Protein AF-A0A432QQ48-F1 (afdb_monomer_lite)

Sequence (81 aa):
MIHKGIMISDGVQLARILDAGSTGMRLFLAGVPPLPVGAELNLECTPARKKSDGKKWYPVNIPCKIVWRDVKNYSYGIVFS

Secondary structure (DSSP, 8-state):
---EEEEETTEEEEEEEEEE-SSEEEEE--SSPPPPTT-EEEEEEPPPPPTT----PPPEEEEEEEEEEETTTTEEEEEE-

Structure (mmCIF, N/CA/C/O backbone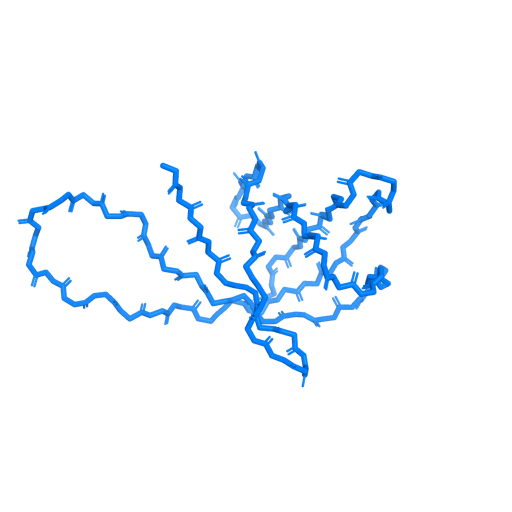):
data_AF-A0A432QQ48-F1
#
_entry.id   AF-A0A432QQ48-F1
#
loop_
_atom_site.group_PDB
_atom_site.id
_atom_site.type_symbol
_atom_site.label_atom_id
_atom_site.label_alt_id
_atom_site.label_comp_id
_atom_site.label_asym_id
_atom_site.label_entity_id
_atom_site.label_seq_id
_atom_site.pdbx_PDB_ins_code
_atom_site.Cartn_x
_atom_site.Cartn_y
_atom_site.Cartn_z
_atom_site.occupancy
_atom_site.B_iso_or_equiv
_atom_site.auth_seq_id
_atom_site.auth_comp_id
_atom_site.auth_asym_id
_atom_site.auth_atom_id
_atom_site.pdbx_PDB_model_num
ATOM 1 N N . MET A 1 1 ? -9.150 17.518 3.393 1.00 34.78 1 MET A N 1
ATOM 2 C CA . MET A 1 1 ? -8.014 16.751 2.843 1.00 34.78 1 MET A CA 1
ATOM 3 C C . MET A 1 1 ? -7.403 15.974 4.005 1.00 34.78 1 MET A C 1
ATOM 5 O O . MET A 1 1 ? -6.928 16.609 4.935 1.00 34.78 1 MET A O 1
ATOM 9 N N . ILE A 1 2 ? -7.571 14.650 4.060 1.00 36.03 2 ILE A N 1
ATOM 10 C CA . ILE A 1 2 ? -7.109 13.820 5.189 1.00 36.03 2 ILE A CA 1
ATOM 11 C C . ILE A 1 2 ? -5.749 13.231 4.798 1.00 36.03 2 ILE A C 1
ATOM 13 O O . ILE A 1 2 ? -5.673 12.523 3.799 1.00 36.03 2 ILE A O 1
ATOM 17 N N . HIS A 1 3 ? -4.705 13.541 5.564 1.00 37.28 3 HIS A N 1
ATOM 18 C CA . HIS A 1 3 ? -3.378 12.929 5.456 1.00 37.28 3 HIS A CA 1
ATOM 19 C C . HIS A 1 3 ? -3.268 11.857 6.552 1.00 37.28 3 HIS A C 1
ATOM 21 O O . HIS A 1 3 ? -3.673 12.134 7.681 1.00 37.28 3 HIS A O 1
ATOM 27 N N . LYS A 1 4 ? -2.787 10.644 6.243 1.00 48.44 4 LYS A N 1
ATOM 28 C CA . LYS A 1 4 ? -2.575 9.569 7.236 1.00 48.44 4 LYS A CA 1
ATOM 29 C C . LYS A 1 4 ? -1.173 8.971 7.072 1.00 48.44 4 LYS A C 1
ATOM 31 O O . LYS A 1 4 ? -0.724 8.789 5.947 1.00 48.44 4 LYS A O 1
ATOM 36 N N . GLY A 1 5 ? -0.471 8.729 8.177 1.00 40.72 5 GLY A N 1
ATOM 37 C CA . GLY A 1 5 ? 0.909 8.233 8.199 1.00 40.72 5 GLY A CA 1
ATOM 38 C C . GLY A 1 5 ? 1.022 6.729 7.941 1.00 40.72 5 GLY A C 1
ATOM 39 O O . GLY A 1 5 ? 0.230 5.939 8.436 1.00 40.72 5 GLY A O 1
ATOM 40 N N . ILE A 1 6 ? 2.020 6.331 7.167 1.00 45.00 6 ILE A N 1
ATOM 41 C CA . ILE A 1 6 ? 2.562 4.978 7.047 1.00 45.00 6 ILE A CA 1
ATOM 42 C C . ILE A 1 6 ? 3.889 4.98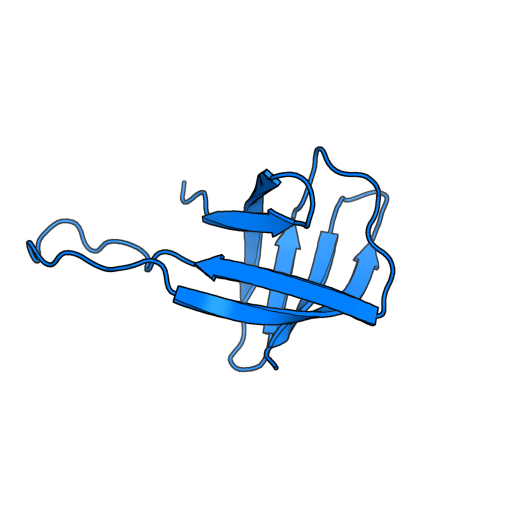5 7.793 1.00 45.00 6 ILE A C 1
ATOM 44 O O . ILE A 1 6 ? 4.758 5.789 7.479 1.00 45.00 6 ILE A O 1
ATOM 48 N N . MET A 1 7 ? 4.071 4.087 8.753 1.00 44.06 7 MET A N 1
ATOM 49 C CA . MET A 1 7 ? 5.376 3.873 9.372 1.00 44.06 7 MET A CA 1
ATOM 50 C C . MET A 1 7 ? 6.172 2.901 8.496 1.00 44.06 7 MET A C 1
ATOM 52 O O . MET A 1 7 ? 5.787 1.743 8.334 1.00 44.06 7 MET A O 1
ATOM 56 N N . ILE A 1 8 ? 7.268 3.377 7.907 1.00 45.62 8 ILE A N 1
ATOM 57 C CA . ILE A 1 8 ? 8.276 2.534 7.246 1.00 45.62 8 ILE A CA 1
ATOM 58 C C . ILE A 1 8 ? 9.513 2.558 8.148 1.00 45.62 8 ILE A C 1
ATOM 60 O O . ILE A 1 8 ? 9.716 3.528 8.865 1.00 45.62 8 ILE A O 1
ATOM 64 N N . SER A 1 9 ? 10.318 1.494 8.132 1.00 41.94 9 SER A N 1
ATOM 65 C CA . SER A 1 9 ? 11.519 1.250 8.958 1.00 41.94 9 SER A CA 1
ATOM 66 C C . SER A 1 9 ? 12.457 2.452 9.220 1.00 41.94 9 SER A C 1
ATOM 68 O O . SER A 1 9 ? 13.204 2.404 10.190 1.00 41.94 9 SER A O 1
ATOM 70 N N . ASP A 1 10 ? 12.393 3.521 8.417 1.00 40.75 10 ASP A N 1
ATOM 71 C CA . ASP A 1 10 ? 13.220 4.733 8.524 1.00 40.75 10 ASP A CA 1
ATOM 72 C C . ASP A 1 10 ? 12.436 6.031 8.866 1.00 40.75 10 ASP A C 1
ATOM 74 O O . ASP A 1 10 ? 12.999 7.124 8.807 1.00 40.75 10 ASP A O 1
ATOM 78 N N . GLY A 1 11 ? 11.144 5.964 9.229 1.00 51.44 11 GLY A N 1
ATOM 79 C CA . GLY A 1 11 ? 10.350 7.129 9.662 1.00 51.44 11 GLY A CA 1
ATOM 80 C C . GLY A 1 11 ? 8.835 7.060 9.388 1.00 51.44 11 GLY A C 1
ATOM 81 O O . GLY A 1 11 ? 8.330 6.154 8.723 1.00 51.44 11 GLY A O 1
ATOM 82 N N . VAL A 1 12 ? 8.091 8.058 9.894 1.00 61.06 12 VAL A N 1
ATOM 83 C CA . VAL A 1 12 ? 6.659 8.259 9.587 1.00 61.06 12 VAL A CA 1
ATOM 84 C C . VAL A 1 12 ? 6.534 8.916 8.209 1.00 61.06 12 VAL A C 1
ATOM 86 O O . VAL A 1 12 ? 6.848 10.095 8.053 1.00 61.06 12 VAL A O 1
ATOM 89 N N . GLN A 1 13 ? 6.014 8.198 7.218 1.00 69.88 13 GLN A N 1
ATOM 90 C CA . GLN A 1 13 ? 5.757 8.713 5.875 1.00 69.88 13 GLN A CA 1
ATOM 91 C C . GLN A 1 13 ? 4.260 8.873 5.615 1.00 69.88 13 GLN A C 1
ATOM 93 O O . GLN A 1 13 ? 3.512 7.906 5.615 1.00 69.88 13 GLN A O 1
ATOM 98 N N . LEU A 1 14 ? 3.781 10.080 5.322 1.00 70.62 14 LEU A N 1
ATOM 99 C CA . LEU A 1 14 ? 2.365 10.280 4.996 1.00 70.62 14 LEU A CA 1
ATOM 100 C C . LEU A 1 14 ? 1.995 9.616 3.659 1.00 70.62 14 LEU A C 1
ATOM 102 O O . LEU A 1 14 ? 2.609 9.893 2.630 1.00 70.62 14 LEU A O 1
ATOM 106 N N . ALA A 1 15 ? 0.935 8.809 3.660 1.00 81.88 15 ALA A N 1
ATOM 107 C CA . ALA A 1 15 ? 0.282 8.334 2.449 1.00 81.88 15 ALA A CA 1
ATOM 108 C C . ALA A 1 15 ? -1.140 8.859 2.330 1.00 81.88 15 ALA A C 1
ATOM 110 O O . ALA A 1 15 ? -1.831 9.200 3.297 1.00 81.88 15 ALA A O 1
ATOM 111 N N . ARG A 1 16 ? -1.604 8.883 1.087 1.00 84.75 16 ARG A N 1
ATOM 112 C CA . ARG A 1 16 ? -2.991 9.182 0.770 1.00 84.75 16 ARG A CA 1
ATOM 113 C C . ARG A 1 16 ? -3.711 7.890 0.419 1.00 84.75 16 ARG A C 1
ATOM 115 O O . ARG A 1 16 ? -3.292 7.169 -0.478 1.00 84.75 16 ARG A O 1
ATOM 122 N N . ILE A 1 17 ? -4.828 7.631 1.090 1.00 88.06 17 ILE A N 1
ATOM 123 C CA . ILE A 1 17 ? -5.737 6.546 0.713 1.00 88.06 17 ILE A CA 1
ATOM 124 C C . ILE A 1 17 ? -6.437 6.954 -0.590 1.00 88.06 17 ILE A C 1
ATOM 126 O O . ILE A 1 17 ? -7.046 8.025 -0.657 1.00 88.06 17 ILE A O 1
ATOM 130 N N . LEU A 1 18 ? -6.297 6.127 -1.624 1.00 90.00 18 LEU A N 1
ATOM 131 C CA . LEU A 1 18 ? -6.961 6.280 -2.920 1.00 90.00 18 LEU A CA 1
ATOM 132 C C . LEU A 1 18 ? -8.273 5.495 -2.964 1.00 90.00 18 LEU A C 1
ATOM 134 O O . LEU A 1 18 ? -9.262 6.007 -3.474 1.00 90.00 18 LEU A O 1
ATOM 138 N N . ASP A 1 19 ? -8.259 4.280 -2.419 1.00 89.75 19 ASP A N 1
ATOM 139 C CA . ASP A 1 19 ? -9.413 3.389 -2.305 1.00 89.75 19 ASP A CA 1
ATOM 140 C C . ASP A 1 19 ? -9.249 2.498 -1.063 1.00 89.75 19 ASP A C 1
ATOM 142 O O . ASP A 1 19 ? -8.120 2.236 -0.638 1.00 89.75 19 ASP A O 1
ATOM 146 N N . ALA A 1 20 ? -10.346 2.053 -0.456 1.00 88.69 20 ALA A N 1
ATOM 147 C CA . ALA A 1 20 ? -10.325 1.204 0.731 1.00 88.69 20 ALA A CA 1
ATOM 148 C C . ALA A 1 20 ? -11.508 0.232 0.741 1.00 88.69 20 ALA A C 1
ATOM 150 O O . ALA A 1 20 ? -12.662 0.635 0.610 1.00 88.69 20 ALA A O 1
ATOM 151 N N . GLY A 1 21 ? -11.203 -1.043 0.966 1.00 87.88 21 GLY A N 1
ATOM 152 C CA . GLY A 1 21 ? -12.167 -2.107 1.209 1.00 87.88 21 GLY A CA 1
ATOM 153 C C . GLY A 1 21 ? -12.009 -2.697 2.609 1.00 87.88 21 GLY A C 1
ATOM 154 O O . GLY A 1 21 ? -11.187 -2.255 3.411 1.00 87.88 21 GLY A O 1
ATOM 155 N N . SER A 1 22 ? -12.793 -3.731 2.904 1.00 89.19 22 SER A N 1
ATOM 156 C CA . SER A 1 22 ? -12.732 -4.437 4.190 1.00 89.19 22 SER A CA 1
ATOM 157 C C . SER A 1 22 ? -11.449 -5.250 4.382 1.00 89.19 22 SER A C 1
ATOM 159 O O . SER A 1 22 ? -11.065 -5.505 5.517 1.00 89.19 22 SER A O 1
ATOM 161 N N . THR A 1 23 ? -10.788 -5.651 3.295 1.00 90.75 23 THR A N 1
ATOM 162 C CA . THR A 1 23 ? -9.617 -6.546 3.309 1.00 90.75 23 THR A CA 1
ATOM 163 C C . THR A 1 23 ? -8.318 -5.868 2.886 1.00 90.75 23 THR A C 1
ATOM 165 O O . THR A 1 23 ? -7.251 -6.475 2.961 1.00 90.75 23 THR A O 1
ATOM 168 N N . GLY A 1 24 ? -8.376 -4.620 2.427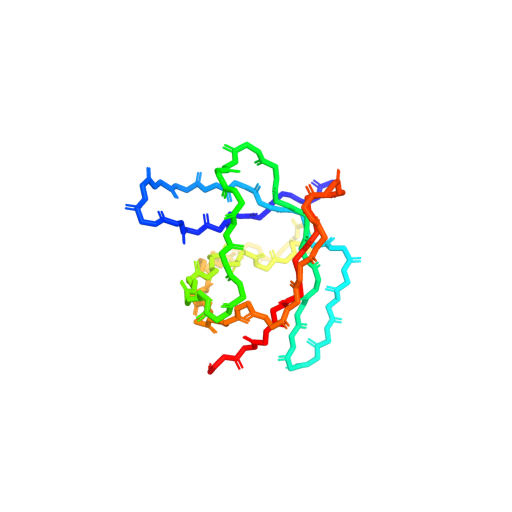 1.00 93.12 24 GLY A N 1
ATOM 169 C CA . GLY A 1 24 ? -7.204 -3.934 1.910 1.00 93.12 24 GLY A CA 1
ATOM 170 C C . GLY A 1 24 ? -7.475 -2.500 1.493 1.00 93.12 24 GLY A C 1
ATOM 171 O O . GLY A 1 24 ? -8.595 -1.997 1.571 1.00 93.12 24 GLY A O 1
ATOM 172 N N . MET A 1 25 ? -6.423 -1.831 1.034 1.00 93.12 25 MET A N 1
ATOM 173 C CA . MET A 1 25 ? -6.488 -0.457 0.544 1.00 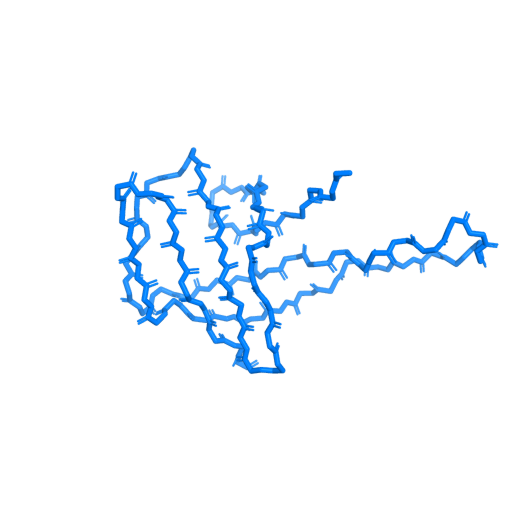93.12 25 MET A CA 1
ATOM 174 C C . MET A 1 25 ? -5.574 -0.267 -0.653 1.00 93.12 25 MET A C 1
ATOM 176 O O . MET A 1 25 ? -4.580 -0.968 -0.838 1.00 93.12 25 MET A O 1
ATOM 180 N N . ARG A 1 26 ? -5.878 0.766 -1.427 1.00 94.06 26 ARG A N 1
ATOM 181 C CA . ARG A 1 26 ? -4.959 1.340 -2.391 1.00 94.06 26 ARG A CA 1
ATOM 182 C C . ARG A 1 26 ? -4.436 2.661 -1.853 1.00 94.06 26 ARG A C 1
ATOM 184 O O . ARG A 1 26 ? -5.204 3.554 -1.499 1.00 94.06 26 ARG A O 1
ATOM 191 N N . LEU A 1 27 ? -3.120 2.790 -1.821 1.00 92.19 27 LEU A N 1
ATOM 192 C CA . LEU A 1 27 ? -2.402 3.927 -1.269 1.00 92.19 27 LEU A CA 1
ATOM 193 C C . LEU A 1 27 ? -1.642 4.650 -2.380 1.00 92.19 27 LEU A C 1
ATOM 195 O O . LEU A 1 27 ? -1.197 4.042 -3.355 1.00 92.19 27 LEU A O 1
ATOM 199 N N . PHE A 1 28 ? -1.498 5.956 -2.218 1.00 91.69 28 PHE A N 1
ATOM 200 C CA . PHE A 1 28 ? -0.511 6.776 -2.900 1.00 91.69 28 PHE A CA 1
ATOM 201 C C . PHE A 1 28 ? 0.587 7.118 -1.898 1.00 91.69 28 PHE A C 1
ATOM 203 O O . PHE A 1 28 ? 0.303 7.715 -0.855 1.00 91.69 28 PHE A O 1
ATOM 210 N N . LEU A 1 29 ? 1.818 6.735 -2.218 1.00 88.69 29 LEU A N 1
ATOM 211 C CA . LEU A 1 29 ? 2.974 6.852 -1.338 1.00 88.69 29 LEU A CA 1
ATOM 212 C C . LEU A 1 29 ? 4.168 7.384 -2.137 1.00 88.69 29 LEU A C 1
ATOM 214 O O . LEU A 1 29 ? 4.886 6.631 -2.794 1.00 88.69 29 LEU A O 1
ATOM 218 N N . ALA A 1 30 ? 4.354 8.701 -2.083 1.00 82.31 30 ALA A N 1
ATOM 219 C CA . ALA A 1 30 ? 5.481 9.396 -2.692 1.00 82.31 30 ALA A CA 1
ATOM 220 C C . ALA A 1 30 ? 6.546 9.746 -1.639 1.00 82.31 30 ALA A C 1
ATOM 222 O O . ALA A 1 30 ? 6.260 9.819 -0.443 1.00 82.31 30 ALA A O 1
ATOM 223 N N . GLY A 1 31 ? 7.778 9.985 -2.092 1.00 80.50 31 GLY A N 1
ATOM 224 C CA . GLY A 1 31 ? 8.881 10.415 -1.226 1.00 80.50 31 GLY A CA 1
ATOM 225 C C . GLY A 1 31 ? 9.629 9.289 -0.507 1.00 80.50 31 GLY A C 1
ATOM 226 O O . GLY A 1 31 ? 10.454 9.585 0.347 1.00 80.50 31 GLY A O 1
ATOM 227 N N . VAL A 1 32 ? 9.379 8.024 -0.864 1.00 79.00 32 VAL A N 1
ATOM 228 C CA . VAL A 1 32 ? 10.176 6.869 -0.418 1.00 79.00 32 VAL A CA 1
ATOM 229 C C . VAL A 1 32 ? 10.642 6.040 -1.613 1.00 79.00 32 VAL A C 1
ATOM 231 O O . VAL A 1 32 ? 9.974 6.051 -2.656 1.00 79.00 32 VAL A O 1
ATOM 234 N N . PRO A 1 33 ? 11.767 5.311 -1.483 1.00 86.25 33 PRO A N 1
ATOM 235 C CA . PRO A 1 33 ? 12.171 4.326 -2.473 1.00 86.25 33 PRO A CA 1
ATOM 236 C C . PRO A 1 33 ? 11.031 3.339 -2.778 1.00 86.25 33 PRO A C 1
ATOM 238 O O . PRO A 1 33 ? 10.293 2.960 -1.863 1.00 86.25 33 PRO A O 1
ATOM 241 N N . PRO A 1 34 ? 10.864 2.905 -4.042 1.00 88.69 34 PRO A N 1
ATOM 242 C CA . PRO A 1 34 ? 9.784 2.000 -4.404 1.00 88.69 34 PRO A CA 1
ATOM 243 C C . PRO A 1 34 ? 9.817 0.693 -3.609 1.00 88.69 34 PRO A C 1
ATOM 245 O O . PRO A 1 34 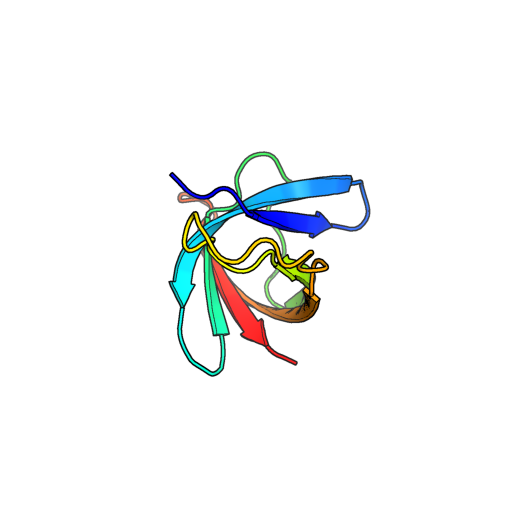? 10.743 -0.109 -3.739 1.00 88.69 34 PRO A O 1
ATOM 248 N N . LEU A 1 35 ? 8.765 0.446 -2.834 1.00 89.94 35 LEU A N 1
ATOM 249 C CA . LEU A 1 35 ? 8.663 -0.746 -1.996 1.00 89.94 35 LEU A CA 1
ATOM 250 C C . LEU A 1 35 ? 8.347 -1.988 -2.848 1.00 89.94 35 LEU A C 1
ATOM 252 O O . LEU A 1 35 ? 7.560 -1.889 -3.800 1.00 89.94 35 LEU A O 1
ATOM 256 N N . PRO A 1 36 ? 8.956 -3.155 -2.571 1.00 92.94 36 PRO A N 1
ATOM 257 C CA . PRO A 1 36 ? 8.694 -4.379 -3.322 1.00 92.94 36 PRO A CA 1
ATOM 258 C C . PRO A 1 36 ? 7.313 -4.967 -3.011 1.00 92.94 36 PRO A C 1
ATOM 260 O O . PRO A 1 36 ? 6.775 -4.809 -1.916 1.00 92.94 36 PRO A O 1
ATOM 263 N N . VAL A 1 37 ? 6.747 -5.692 -3.980 1.00 95.00 37 VAL A N 1
ATOM 264 C CA . VAL A 1 37 ? 5.597 -6.568 -3.710 1.00 95.00 37 VAL A CA 1
ATOM 265 C C . VAL A 1 37 ? 6.042 -7.637 -2.716 1.00 95.00 37 VAL A C 1
ATOM 267 O O . VAL A 1 37 ? 7.126 -8.199 -2.847 1.00 95.00 37 VAL A O 1
ATOM 270 N N . GLY A 1 38 ? 5.212 -7.888 -1.712 1.00 94.00 38 GLY A N 1
ATOM 271 C CA . GLY A 1 38 ? 5.513 -8.762 -0.590 1.00 94.00 38 GLY A CA 1
ATOM 272 C C . GLY A 1 38 ? 6.083 -8.049 0.635 1.00 94.00 38 GLY A C 1
ATOM 273 O O . GLY A 1 38 ? 6.137 -8.684 1.682 1.00 94.00 38 GLY A O 1
ATOM 274 N N . ALA A 1 39 ? 6.450 -6.764 0.535 1.00 91.44 39 ALA A N 1
ATOM 275 C CA . ALA A 1 39 ? 6.889 -5.985 1.690 1.00 91.44 39 ALA A CA 1
ATOM 276 C C . ALA A 1 39 ? 5.784 -5.896 2.748 1.00 91.44 39 ALA A C 1
ATOM 278 O O . ALA A 1 39 ? 4.622 -5.631 2.421 1.00 91.44 39 ALA A O 1
ATOM 279 N N . GLU A 1 40 ? 6.175 -6.087 4.002 1.00 91.44 40 GLU A N 1
ATOM 280 C CA . GLU A 1 40 ? 5.316 -5.907 5.167 1.00 91.44 40 GLU A CA 1
ATOM 281 C C . GLU A 1 40 ? 5.439 -4.474 5.687 1.00 91.44 40 GLU A C 1
ATOM 283 O O . GLU A 1 40 ? 6.524 -3.891 5.709 1.00 91.44 40 GLU A O 1
ATOM 288 N N . LEU A 1 41 ? 4.306 -3.892 6.065 1.00 86.00 41 LEU A N 1
ATOM 289 C CA . LEU A 1 41 ? 4.179 -2.510 6.509 1.00 86.00 41 LEU A CA 1
ATOM 290 C C . LEU A 1 41 ? 3.262 -2.446 7.727 1.00 86.00 41 LEU A C 1
ATOM 292 O O . LEU A 1 41 ? 2.294 -3.197 7.825 1.00 86.00 41 LEU A O 1
ATOM 296 N N . ASN A 1 42 ? 3.512 -1.482 8.609 1.00 86.25 42 ASN A N 1
ATOM 297 C CA . ASN A 1 42 ? 2.575 -1.119 9.665 1.00 86.25 42 ASN A CA 1
ATOM 298 C C . ASN A 1 42 ? 1.976 0.250 9.344 1.00 86.25 42 ASN A C 1
ATOM 300 O O . ASN A 1 42 ? 2.671 1.268 9.313 1.00 86.25 42 ASN A O 1
ATOM 304 N N . LEU A 1 43 ? 0.672 0.280 9.078 1.00 83.38 43 LEU A N 1
ATOM 305 C CA . LEU A 1 43 ? -0.049 1.530 8.883 1.00 83.38 43 LEU A CA 1
ATOM 306 C C . LEU A 1 43 ? -0.485 2.093 10.220 1.00 83.38 43 LEU A C 1
ATOM 308 O O . LEU A 1 43 ? -1.174 1.415 10.973 1.00 83.38 43 LEU A O 1
ATOM 312 N N . GLU A 1 44 ? -0.193 3.366 10.451 1.00 81.31 44 GLU A N 1
ATOM 313 C CA . GLU A 1 44 ? -0.724 4.096 11.588 1.00 81.31 44 GLU A CA 1
ATOM 314 C C . GLU A 1 44 ? -1.918 4.941 11.119 1.00 81.31 44 GLU A C 1
ATOM 316 O O . GLU A 1 44 ? -1.799 6.051 10.593 1.00 81.31 44 GLU A O 1
ATOM 321 N N . CYS A 1 45 ? -3.119 4.386 11.263 1.00 73.56 45 CYS A N 1
ATOM 322 C CA . CYS A 1 45 ? -4.337 5.023 10.782 1.00 73.56 45 CYS A CA 1
ATOM 323 C C . CYS A 1 45 ? -5.051 5.786 11.898 1.00 73.56 45 CYS A C 1
ATOM 325 O O . CYS A 1 45 ? -5.587 5.197 12.835 1.00 73.56 45 CYS A O 1
ATOM 327 N N . THR A 1 46 ? -5.178 7.106 11.744 1.00 68.69 46 THR A N 1
ATOM 328 C CA . THR A 1 46 ? -6.110 7.900 12.558 1.00 68.69 46 THR A CA 1
ATOM 329 C C . THR A 1 46 ? -7.519 7.862 11.937 1.00 68.69 46 THR A C 1
ATOM 331 O O . THR A 1 46 ? -7.666 8.096 10.725 1.00 68.69 46 THR A O 1
ATOM 334 N N . PRO A 1 47 ? -8.585 7.572 12.706 1.00 63.53 47 PRO A N 1
ATOM 335 C CA . PRO A 1 47 ? -9.963 7.647 12.219 1.00 63.53 47 PRO A CA 1
ATOM 336 C C . PRO A 1 47 ? -10.312 9.039 11.668 1.00 63.53 47 PRO A C 1
ATOM 338 O O . PRO A 1 47 ? -9.839 10.062 12.164 1.00 63.53 47 PRO A O 1
ATOM 341 N N . ALA A 1 48 ? -11.143 9.098 10.622 1.00 58.66 48 ALA A N 1
ATOM 342 C CA . ALA A 1 48 ? -11.601 10.372 10.071 1.00 58.66 48 ALA A CA 1
ATOM 343 C C . ALA A 1 48 ? -12.538 11.067 11.075 1.00 58.66 48 ALA A C 1
ATOM 345 O O . ALA A 1 48 ? -13.592 10.542 11.427 1.00 58.66 48 ALA A O 1
ATOM 346 N N . ARG A 1 49 ? -12.147 12.255 11.544 1.00 59.28 49 ARG A N 1
ATOM 347 C CA . ARG A 1 49 ? -12.888 13.043 12.536 1.00 59.28 49 ARG A CA 1
ATOM 348 C C . ARG A 1 49 ? -14.290 13.417 12.027 1.00 59.28 49 ARG A C 1
ATOM 350 O O . ARG A 1 49 ? -14.408 14.130 11.032 1.00 59.28 49 ARG A O 1
ATOM 357 N N . LYS A 1 50 ? -15.340 13.100 12.792 1.00 49.69 50 LYS A N 1
ATOM 358 C CA . LYS A 1 50 ? -16.530 13.967 12.876 1.00 49.69 50 LYS A CA 1
ATOM 359 C C . LYS A 1 50 ? -16.191 15.041 13.912 1.00 49.69 50 LYS A C 1
ATOM 361 O O . LYS A 1 50 ? -15.729 14.712 14.996 1.00 49.69 50 LYS A O 1
ATOM 366 N N . LYS A 1 51 ? -16.294 16.329 13.569 1.00 50.97 51 LYS A N 1
ATOM 367 C CA . LYS A 1 51 ? -15.653 17.440 14.309 1.00 50.97 51 LYS A CA 1
ATOM 368 C C . LYS A 1 51 ? -16.012 17.596 15.809 1.00 50.97 51 LYS A C 1
ATOM 370 O O . LYS A 1 51 ? -15.387 18.447 16.436 1.00 50.97 51 LYS A O 1
ATOM 375 N N . SER A 1 52 ? -16.906 16.807 16.413 1.00 49.12 52 SER A N 1
ATOM 376 C CA . SER A 1 52 ? -17.636 17.225 17.621 1.00 49.12 52 SER A CA 1
ATOM 377 C C . SER A 1 52 ? -17.699 16.275 18.831 1.00 49.12 52 SER A C 1
ATOM 379 O O . SER A 1 52 ? -18.379 16.641 19.779 1.00 49.12 52 SER A O 1
ATOM 381 N N . ASP A 1 53 ? -17.069 15.093 18.870 1.00 59.41 53 ASP A N 1
ATOM 382 C CA . ASP A 1 53 ? -17.326 14.137 19.977 1.00 59.41 53 ASP A CA 1
ATOM 383 C C . ASP A 1 53 ? -16.389 14.247 21.196 1.00 59.41 53 ASP A C 1
ATOM 385 O O . ASP A 1 53 ? -16.613 13.568 22.195 1.00 59.41 53 ASP A O 1
ATOM 389 N N . GLY A 1 54 ? -15.352 15.092 21.145 1.00 57.72 54 GLY A N 1
ATOM 390 C CA . GLY A 1 54 ? -14.433 15.316 22.271 1.00 57.72 54 GLY A CA 1
ATOM 391 C C . GLY A 1 54 ? -13.621 14.084 22.698 1.00 57.72 54 GLY A C 1
ATOM 392 O O . GLY A 1 54 ? -12.895 14.149 23.690 1.00 57.72 54 GLY A O 1
ATOM 393 N N . LYS A 1 55 ? -13.709 12.966 21.966 1.00 59.62 55 LYS A N 1
ATOM 394 C CA . LYS A 1 55 ? -13.012 11.723 22.302 1.00 59.62 55 LYS A CA 1
ATOM 395 C C . LYS A 1 55 ? -11.592 11.748 21.747 1.00 59.62 55 LYS A C 1
ATOM 397 O O . LYS A 1 55 ? -11.364 12.050 20.575 1.00 59.62 55 LYS A O 1
ATOM 402 N N . LYS A 1 56 ? -10.620 11.405 22.598 1.00 58.84 56 LYS A N 1
ATOM 403 C CA . LYS A 1 56 ? -9.247 11.118 22.169 1.00 58.84 56 LYS A CA 1
ATOM 404 C C . LYS A 1 56 ? -9.257 9.774 21.448 1.00 58.84 56 LYS A C 1
ATOM 406 O O . LYS A 1 56 ? -9.496 8.745 22.073 1.00 58.84 56 LYS A O 1
ATOM 411 N N . TRP A 1 57 ? -9.023 9.798 20.143 1.00 57.91 57 TRP A N 1
ATOM 412 C CA . TRP A 1 57 ? -8.819 8.589 19.354 1.00 57.91 57 TRP A CA 1
ATOM 413 C C . TRP A 1 57 ? -7.322 8.347 19.213 1.00 57.91 57 TRP A C 1
ATOM 415 O O . TRP A 1 57 ? -6.588 9.241 18.788 1.00 57.91 57 TRP A O 1
ATOM 425 N N . TYR A 1 58 ? -6.889 7.150 19.597 1.00 64.44 58 TYR A N 1
ATOM 426 C CA . TYR A 1 58 ? -5.506 6.721 19.453 1.00 64.44 58 TYR A CA 1
ATOM 427 C C . TYR A 1 58 ? -5.276 6.210 18.028 1.00 64.44 58 TYR A C 1
ATOM 429 O O . TYR A 1 58 ? -6.193 5.625 17.438 1.00 64.44 58 TYR A O 1
ATOM 437 N N . PRO A 1 59 ? -4.090 6.448 17.452 1.00 69.62 59 PRO A N 1
ATOM 438 C CA . PRO A 1 59 ? -3.726 5.839 16.187 1.00 69.62 59 PRO A CA 1
ATOM 439 C C . PRO A 1 59 ? -3.825 4.315 16.280 1.00 69.62 59 PRO A C 1
ATOM 441 O O . PRO A 1 59 ? -3.441 3.722 17.288 1.00 69.62 59 PRO A O 1
ATOM 444 N N . VAL A 1 60 ? -4.377 3.687 15.243 1.00 75.31 60 VAL A N 1
ATOM 445 C CA . VAL A 1 60 ? -4.469 2.227 15.163 1.00 75.31 60 VAL A CA 1
ATOM 446 C C . VAL A 1 60 ? -3.360 1.729 14.254 1.00 75.31 60 VAL A C 1
ATOM 448 O O . VAL A 1 60 ? -3.276 2.164 13.104 1.00 75.31 60 VAL A O 1
ATOM 451 N N . ASN A 1 61 ? -2.545 0.809 14.769 1.00 83.12 61 ASN A N 1
ATOM 452 C CA . ASN A 1 61 ? -1.550 0.093 13.982 1.00 83.12 61 ASN A CA 1
ATOM 453 C C . ASN A 1 61 ? -2.221 -1.059 13.236 1.00 83.12 61 ASN A C 1
ATOM 455 O O . ASN A 1 61 ? -2.843 -1.920 13.855 1.00 83.12 61 ASN A O 1
ATOM 459 N N . ILE A 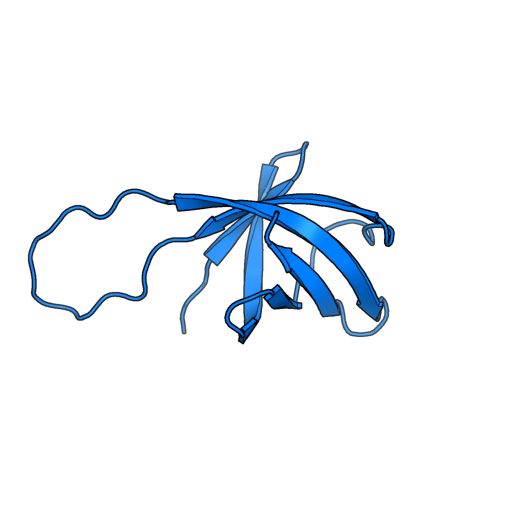1 62 ? -2.100 -1.057 11.913 1.00 85.75 62 ILE A N 1
ATOM 460 C CA . ILE A 1 62 ? -2.673 -2.064 11.022 1.00 85.75 62 ILE A CA 1
ATOM 461 C C . ILE A 1 62 ? -1.517 -2.715 10.255 1.00 85.75 62 ILE A C 1
ATOM 463 O O . ILE A 1 62 ? -0.974 -2.086 9.335 1.00 85.75 62 ILE A O 1
ATOM 467 N N . PRO A 1 63 ? -1.120 -3.945 10.621 1.00 90.44 63 PRO A N 1
ATOM 468 C CA . PRO A 1 63 ? -0.183 -4.733 9.836 1.00 90.44 63 PRO A CA 1
ATOM 469 C C . PRO A 1 63 ? -0.765 -5.011 8.451 1.00 90.44 63 PRO A C 1
ATOM 471 O O . PRO A 1 63 ? -1.947 -5.322 8.297 1.00 90.44 63 PRO A O 1
ATOM 474 N N . CYS A 1 64 ? 0.052 -4.863 7.418 1.00 92.19 64 CYS A N 1
ATOM 475 C CA . CYS A 1 64 ? -0.371 -5.097 6.047 1.00 92.19 64 CYS A CA 1
ATOM 476 C C . CYS A 1 64 ? 0.789 -5.534 5.160 1.00 92.19 64 CYS A C 1
ATOM 478 O O . CYS A 1 64 ? 1.964 -5.402 5.505 1.00 92.19 64 CYS A O 1
ATOM 480 N N . LYS A 1 65 ? 0.440 -6.043 3.980 1.00 94.69 65 LYS A N 1
ATOM 481 C CA . LYS A 1 65 ? 1.390 -6.517 2.976 1.00 94.69 65 LYS A CA 1
ATOM 482 C C . LYS A 1 65 ? 1.097 -5.903 1.617 1.00 94.69 65 LYS A C 1
ATOM 484 O O . LYS A 1 65 ? -0.058 -5.862 1.192 1.00 94.69 65 LYS A O 1
ATOM 489 N N . ILE A 1 66 ? 2.135 -5.464 0.907 1.00 94.56 66 ILE A N 1
ATOM 490 C CA . ILE A 1 66 ? 2.004 -4.991 -0.477 1.00 94.56 66 ILE A CA 1
ATOM 491 C C . ILE A 1 66 ? 1.741 -6.186 -1.393 1.00 94.56 66 ILE A C 1
ATOM 493 O O . ILE A 1 66 ? 2.556 -7.102 -1.473 1.00 94.56 66 ILE A O 1
ATOM 497 N N . VAL A 1 67 ? 0.639 -6.149 -2.137 1.00 96.56 67 VAL A N 1
ATOM 498 C CA . VAL A 1 67 ? 0.261 -7.189 -3.114 1.00 96.56 67 VAL A CA 1
ATOM 499 C C . VAL A 1 67 ? 0.328 -6.701 -4.558 1.00 96.56 67 VAL A C 1
ATOM 501 O O . VAL A 1 67 ? 0.368 -7.505 -5.483 1.00 96.56 67 VAL A O 1
ATOM 504 N N . TRP A 1 68 ? 0.376 -5.385 -4.767 1.00 96.00 68 TRP A N 1
ATOM 505 C CA . TRP A 1 68 ? 0.453 -4.773 -6.091 1.00 96.00 68 TRP A CA 1
ATOM 506 C C . TRP A 1 68 ? 1.147 -3.410 -6.018 1.00 96.00 68 TRP A C 1
ATOM 508 O O . TRP A 1 68 ? 1.031 -2.713 -5.008 1.00 96.00 68 TRP A O 1
ATOM 518 N N . ARG A 1 69 ? 1.850 -3.005 -7.084 1.00 95.19 69 ARG A N 1
ATOM 519 C CA . ARG A 1 69 ? 2.449 -1.666 -7.185 1.00 95.19 69 ARG A CA 1
ATOM 520 C C . ARG A 1 69 ? 2.480 -1.134 -8.615 1.00 95.19 69 ARG A C 1
ATOM 522 O O . ARG A 1 69 ? 2.775 -1.872 -9.551 1.00 95.19 69 ARG A O 1
ATOM 529 N N . ASP A 1 70 ? 2.290 0.171 -8.735 1.00 95.38 70 ASP A N 1
ATOM 530 C CA . ASP A 1 70 ? 2.598 0.987 -9.903 1.00 95.38 70 ASP A CA 1
ATOM 531 C C . ASP A 1 70 ? 3.595 2.068 -9.482 1.00 95.38 70 ASP A C 1
ATOM 533 O O . ASP A 1 70 ? 3.249 3.064 -8.840 1.00 95.38 70 ASP A O 1
ATOM 537 N N . VAL A 1 71 ? 4.857 1.841 -9.843 1.00 91.56 71 VAL A N 1
ATOM 538 C CA . VAL A 1 71 ? 5.980 2.700 -9.453 1.00 91.56 71 VAL A CA 1
ATOM 539 C C . VAL A 1 71 ? 5.895 4.071 -10.123 1.00 91.56 71 VAL A C 1
ATOM 541 O O . VAL A 1 71 ? 6.264 5.066 -9.506 1.00 91.56 71 VAL A O 1
ATOM 544 N N . LYS A 1 72 ? 5.370 4.152 -11.354 1.00 92.50 72 LYS A N 1
ATOM 545 C CA . LYS A 1 72 ? 5.278 5.415 -12.101 1.00 92.50 72 LYS A CA 1
ATOM 546 C C . LYS A 1 72 ? 4.286 6.374 -11.444 1.00 92.50 72 LYS A C 1
ATOM 548 O O . LYS A 1 72 ? 4.519 7.578 -11.423 1.00 92.50 72 LYS A O 1
ATOM 553 N N . ASN A 1 73 ? 3.200 5.829 -10.898 1.00 92.88 73 ASN A N 1
ATOM 554 C CA . ASN A 1 73 ? 2.137 6.598 -10.253 1.00 92.88 73 ASN A CA 1
ATOM 555 C C . ASN A 1 73 ? 2.203 6.572 -8.717 1.00 92.88 73 ASN A C 1
ATOM 557 O O . ASN A 1 73 ? 1.262 7.031 -8.066 1.00 92.88 73 ASN A O 1
ATOM 561 N N . TYR A 1 74 ? 3.278 6.028 -8.133 1.00 92.94 74 TYR A N 1
ATOM 562 C CA . TYR A 1 74 ? 3.452 5.876 -6.683 1.00 92.94 74 TYR A CA 1
ATOM 563 C C . TYR A 1 74 ? 2.258 5.198 -5.996 1.00 92.94 74 TYR A C 1
ATOM 565 O O . TYR A 1 74 ? 1.885 5.553 -4.876 1.00 92.94 74 TYR A O 1
ATOM 573 N N . SER A 1 75 ? 1.622 4.244 -6.682 1.00 95.25 75 SER A N 1
ATOM 574 C CA . SER A 1 75 ? 0.403 3.601 -6.205 1.00 95.25 75 SER A CA 1
ATOM 575 C C . SER A 1 75 ? 0.676 2.180 -5.738 1.00 95.25 75 SER A C 1
ATOM 577 O O . SER A 1 75 ? 1.331 1.410 -6.431 1.00 95.25 75 SER A O 1
ATOM 579 N N . TYR A 1 76 ? 0.147 1.825 -4.572 1.00 95.06 76 TYR A N 1
ATOM 580 C CA . TYR A 1 76 ? 0.384 0.537 -3.932 1.00 95.06 76 TYR A CA 1
ATOM 581 C C . TYR A 1 76 ? -0.937 -0.071 -3.488 1.00 95.06 76 TYR A C 1
ATOM 583 O O . TYR A 1 76 ? -1.748 0.597 -2.853 1.00 95.06 76 TYR A O 1
ATOM 591 N N . GLY A 1 77 ? -1.153 -1.334 -3.833 1.00 95.69 77 GLY A N 1
ATOM 592 C CA . GLY A 1 77 ? -2.243 -2.146 -3.315 1.00 95.69 77 GLY A CA 1
ATOM 593 C C . GLY A 1 77 ? -1.738 -2.943 -2.124 1.00 95.69 77 GLY A C 1
ATOM 594 O O . GLY A 1 77 ? -0.714 -3.623 -2.231 1.00 95.69 77 GLY A O 1
ATOM 595 N N . ILE A 1 78 ? -2.450 -2.856 -1.008 1.00 94.88 78 ILE A N 1
ATOM 596 C CA . ILE A 1 78 ? -2.137 -3.574 0.222 1.00 94.88 78 ILE A CA 1
ATOM 597 C C . ILE A 1 78 ? -3.321 -4.426 0.673 1.00 94.88 78 ILE A C 1
ATOM 599 O O . ILE A 1 78 ? -4.476 -4.078 0.420 1.00 94.88 78 ILE A O 1
ATOM 603 N N . VAL A 1 79 ? -3.023 -5.506 1.385 1.00 96.06 79 VAL A N 1
ATOM 604 C CA . VAL A 1 79 ? -4.003 -6.304 2.136 1.00 96.06 79 VAL A CA 1
ATOM 605 C C . VAL A 1 79 ? -3.702 -6.203 3.624 1.00 96.06 79 VAL A C 1
ATOM 607 O O . VAL A 1 79 ? -2.531 -6.116 3.998 1.00 96.06 79 VAL A O 1
ATOM 610 N N . PHE A 1 80 ? -4.741 -6.171 4.456 1.00 91.56 80 PHE A N 1
ATOM 611 C CA . PHE A 1 80 ? -4.585 -6.224 5.911 1.00 91.56 80 PHE A CA 1
ATOM 612 C C . PHE A 1 80 ? -4.222 -7.646 6.341 1.00 91.56 80 PHE A C 1
ATOM 614 O O . PHE A 1 80 ? -4.723 -8.605 5.748 1.00 91.56 80 PHE A O 1
ATOM 621 N N . SER A 1 81 ? -3.364 -7.755 7.353 1.00 80.50 81 SER A N 1
ATOM 622 C CA . SER A 1 81 ? -2.960 -9.023 7.970 1.00 80.50 81 SER A CA 1
ATOM 623 C C . SER A 1 81 ? -3.647 -9.237 9.313 1.00 80.50 81 SER A C 1
ATOM 625 O O . SER A 1 81 ? -3.906 -8.229 10.011 1.00 80.50 81 SER A O 1
#

pLDDT: mean 77.02, std 18.83, range [34.78, 96.56]

Radius of gyration: 12.94 Å; chains: 1; bounding box: 31×26×34 Å

Foldseek 3Di:
DDWFWWDDPVGTFTWDFPADDPFWTKIQGPDDDDDDFFDKTWTFDDDDDPPDDPDDDGTDTWIWGFHDDDPVRSMTIITTD